Protein AF-A0A959CN66-F1 (afdb_monomer_lite)

Sequence (135 aa):
DDDPEVKNFVQAMFVYFFKITEFSVDQTMEIMEHLSKPVKKVAKSTYDRFVEMGLKEGLEKGMKEGMEKGMEKGMEKGMEKGMEKGMEKGDRRRSRIAVHNLHEKGFLVEEIAEALELSVEEVEKFLEEEKYSEE

Radius of gyration: 36.7 Å; chains: 1; bounding box: 71×30×89 Å

Structure (mmCIF, N/CA/C/O backbone):
data_AF-A0A959CN66-F1
#
_entry.id   AF-A0A959CN66-F1
#
loop_
_atom_site.group_PDB
_atom_site.id
_atom_site.type_symbol
_atom_site.label_atom_id
_atom_site.label_alt_id
_atom_site.label_comp_id
_atom_site.label_asym_id
_atom_site.label_entity_id
_atom_site.label_seq_id
_atom_site.pdbx_PDB_ins_code
_atom_site.Cartn_x
_atom_site.Cartn_y
_atom_site.Cartn_z
_atom_site.occupancy
_atom_site.B_iso_or_equiv
_atom_site.auth_seq_id
_atom_site.auth_comp_id
_atom_site.auth_asym_id
_atom_site.auth_atom_id
_atom_site.pdbx_PDB_model_num
ATOM 1 N N . ASP A 1 1 ? 37.991 -9.010 -36.228 1.00 51.78 1 ASP A N 1
ATOM 2 C CA . ASP A 1 1 ? 38.653 -7.875 -35.565 1.00 51.78 1 ASP A CA 1
ATOM 3 C C . ASP A 1 1 ? 37.809 -7.379 -34.402 1.00 51.78 1 ASP A C 1
ATOM 5 O O . ASP A 1 1 ? 36.736 -6.830 -34.623 1.00 51.78 1 ASP A O 1
ATOM 9 N N . ASP A 1 2 ? 38.237 -7.667 -33.170 1.00 67.44 2 ASP A N 1
ATOM 10 C CA . ASP A 1 2 ? 37.664 -7.118 -31.929 1.00 67.44 2 ASP A CA 1
ATOM 11 C C . ASP A 1 2 ? 38.485 -5.874 -31.525 1.00 67.44 2 ASP A C 1
ATOM 13 O O . ASP A 1 2 ? 39.156 -5.869 -30.495 1.00 67.44 2 ASP A O 1
ATOM 17 N N . ASP A 1 3 ? 38.485 -4.837 -32.370 1.00 80.50 3 ASP A N 1
ATOM 18 C CA . ASP A 1 3 ? 39.126 -3.557 -32.045 1.00 80.50 3 ASP A CA 1
ATOM 19 C C . ASP A 1 3 ? 38.299 -2.821 -30.962 1.00 80.50 3 ASP A C 1
ATOM 21 O O . ASP A 1 3 ? 37.122 -2.498 -31.199 1.00 80.50 3 ASP A O 1
ATOM 25 N N . PRO A 1 4 ? 38.864 -2.564 -29.764 1.00 82.69 4 PRO A N 1
ATOM 26 C CA . PRO A 1 4 ? 38.156 -1.900 -28.673 1.00 82.69 4 PRO A CA 1
ATOM 27 C C . PRO A 1 4 ? 37.686 -0.480 -29.009 1.00 82.69 4 PRO A C 1
ATOM 29 O O . PRO A 1 4 ? 36.637 -0.065 -28.515 1.00 82.69 4 PRO A O 1
ATOM 32 N N . GLU A 1 5 ? 38.417 0.264 -29.844 1.00 82.94 5 GLU A N 1
ATOM 33 C CA . GLU A 1 5 ? 38.069 1.646 -30.194 1.00 82.94 5 GLU A CA 1
ATOM 34 C C . GLU A 1 5 ? 36.831 1.684 -31.091 1.00 82.94 5 GLU A C 1
ATOM 36 O O . GLU A 1 5 ? 35.874 2.414 -30.817 1.00 82.94 5 GLU A O 1
ATOM 41 N N . VAL A 1 6 ? 36.794 0.812 -32.101 1.00 79.44 6 VAL A N 1
ATOM 42 C CA . VAL A 1 6 ? 35.640 0.662 -33.000 1.00 79.44 6 VAL A CA 1
ATOM 43 C C . VAL A 1 6 ? 34.411 0.198 -32.222 1.00 79.44 6 VAL A C 1
ATOM 45 O O . VAL A 1 6 ? 33.310 0.719 -32.420 1.00 79.44 6 VAL A O 1
ATOM 48 N N . LYS A 1 7 ? 34.587 -0.744 -31.289 1.00 83.62 7 LYS A N 1
ATOM 49 C CA . LYS A 1 7 ? 33.506 -1.205 -30.414 1.00 83.62 7 LYS A CA 1
ATOM 50 C C . LYS A 1 7 ? 32.943 -0.060 -29.574 1.00 83.62 7 LYS A C 1
ATOM 52 O O . LYS A 1 7 ? 31.729 0.131 -29.570 1.00 83.62 7 LYS A O 1
ATOM 57 N N . ASN A 1 8 ? 33.797 0.703 -28.896 1.00 87.69 8 ASN A N 1
ATOM 58 C CA . ASN A 1 8 ? 33.371 1.813 -28.044 1.00 87.69 8 ASN A CA 1
ATOM 59 C C . ASN A 1 8 ? 32.646 2.901 -28.849 1.00 87.69 8 ASN A C 1
ATOM 61 O O . ASN A 1 8 ? 31.622 3.416 -28.400 1.00 87.69 8 ASN A O 1
ATOM 65 N N . PHE A 1 9 ? 33.124 3.208 -30.057 1.00 86.31 9 PHE A N 1
ATOM 66 C CA . PHE A 1 9 ? 32.475 4.167 -30.949 1.00 86.31 9 PHE A CA 1
ATOM 67 C C . PHE A 1 9 ? 31.074 3.706 -31.377 1.00 86.31 9 PHE A C 1
ATOM 69 O O . PHE A 1 9 ? 30.104 4.454 -31.246 1.00 86.31 9 PHE A O 1
ATOM 76 N N . VAL A 1 10 ? 30.941 2.451 -31.822 1.00 83.62 10 VAL A N 1
ATOM 77 C CA . VAL A 1 10 ? 29.641 1.871 -32.196 1.00 83.62 10 VAL A CA 1
ATOM 78 C C . VAL A 1 10 ? 28.693 1.846 -30.999 1.00 83.62 10 VAL A C 1
ATOM 80 O O . VAL A 1 10 ? 27.524 2.190 -31.147 1.00 83.62 10 VAL A O 1
ATOM 83 N N . GLN A 1 11 ? 29.187 1.502 -29.806 1.00 85.94 11 GLN A N 1
ATOM 84 C CA . GLN A 1 11 ? 28.393 1.550 -28.578 1.00 85.94 11 GLN A CA 1
ATOM 85 C C . GLN A 1 11 ? 27.895 2.962 -28.280 1.00 85.94 11 GLN A C 1
ATOM 87 O O . GLN A 1 11 ? 26.706 3.132 -28.036 1.00 85.94 11 GLN A O 1
ATOM 92 N N . ALA A 1 12 ? 28.761 3.974 -28.338 1.00 87.31 12 ALA A N 1
ATOM 93 C CA . ALA A 1 12 ? 28.381 5.359 -28.072 1.00 87.31 12 ALA A CA 1
ATOM 94 C C . ALA A 1 12 ? 27.314 5.865 -29.057 1.00 87.31 12 ALA A C 1
ATOM 96 O O . ALA A 1 12 ? 26.317 6.451 -28.636 1.00 87.31 12 ALA A O 1
ATOM 97 N N . MET A 1 13 ? 27.482 5.574 -30.351 1.00 85.44 13 MET A N 1
ATOM 98 C CA . MET A 1 13 ? 26.493 5.909 -31.381 1.00 85.44 13 MET A CA 1
ATOM 99 C C . MET A 1 13 ? 25.158 5.207 -31.136 1.00 85.44 13 MET A C 1
ATOM 101 O O . MET A 1 13 ? 24.101 5.823 -31.250 1.00 85.44 13 MET A O 1
ATOM 105 N N . PHE A 1 14 ? 25.205 3.933 -30.754 1.00 84.31 14 PHE A N 1
ATOM 106 C CA . PHE A 1 14 ? 24.020 3.135 -30.475 1.00 84.31 14 PHE A CA 1
ATOM 107 C C . PHE A 1 14 ? 23.268 3.636 -29.232 1.00 84.31 14 PHE A C 1
ATOM 109 O O . PHE A 1 14 ? 22.054 3.810 -29.271 1.00 84.31 14 PHE A O 1
ATOM 116 N N . VAL A 1 15 ? 23.988 3.960 -28.153 1.00 83.44 15 VAL A N 1
ATOM 117 C CA . VAL A 1 15 ? 23.431 4.569 -26.932 1.00 83.44 15 VAL A CA 1
ATOM 118 C C . VAL A 1 15 ? 22.759 5.905 -27.250 1.00 83.44 15 VAL A C 1
ATOM 120 O O . VAL A 1 15 ? 21.648 6.171 -26.796 1.00 83.44 15 VAL A O 1
ATOM 123 N N . TYR A 1 16 ? 23.433 6.753 -28.030 1.00 85.38 16 TYR A N 1
ATOM 124 C CA . TYR A 1 16 ? 22.906 8.059 -28.407 1.00 85.38 16 TYR A CA 1
ATOM 125 C C . TYR A 1 16 ? 21.643 7.933 -29.263 1.00 85.38 16 TYR A C 1
ATOM 127 O O . TYR A 1 16 ? 20.661 8.612 -28.984 1.00 85.38 16 TYR A O 1
ATOM 135 N N . PHE A 1 17 ? 21.644 7.022 -30.239 1.00 83.00 17 PHE A N 1
ATOM 136 C CA . PHE A 1 17 ? 20.493 6.734 -31.092 1.00 83.00 17 PHE A CA 1
ATOM 137 C C . PHE A 1 17 ? 19.260 6.328 -30.273 1.00 83.00 17 PHE A C 1
ATOM 139 O O . PHE A 1 17 ? 18.240 7.002 -30.357 1.00 83.00 17 PHE A O 1
ATOM 146 N N . PHE A 1 18 ? 19.371 5.333 -29.385 1.00 78.69 18 PHE A N 1
ATOM 147 C CA . PHE A 1 18 ? 18.251 4.915 -28.523 1.00 78.69 18 PHE A CA 1
ATOM 148 C C . PHE A 1 18 ? 17.727 6.022 -27.616 1.00 78.69 18 PHE A C 1
ATOM 150 O O . PHE A 1 18 ? 16.546 6.045 -27.287 1.00 78.69 18 PHE A O 1
ATOM 157 N N . LYS A 1 19 ? 18.599 6.942 -27.197 1.00 78.62 19 LYS A N 1
ATOM 158 C CA . LYS A 1 19 ? 18.199 8.066 -26.353 1.00 78.62 19 LYS A CA 1
ATOM 159 C C . LYS A 1 19 ? 17.331 9.084 -27.100 1.00 78.62 19 LYS A C 1
ATOM 161 O O . LYS A 1 19 ? 16.542 9.770 -26.458 1.00 78.62 19 LYS A O 1
ATOM 166 N N . ILE A 1 20 ? 17.510 9.224 -28.414 1.00 80.62 20 ILE A N 1
ATOM 167 C CA . ILE A 1 20 ? 16.813 10.238 -29.221 1.00 80.62 20 ILE A CA 1
ATOM 168 C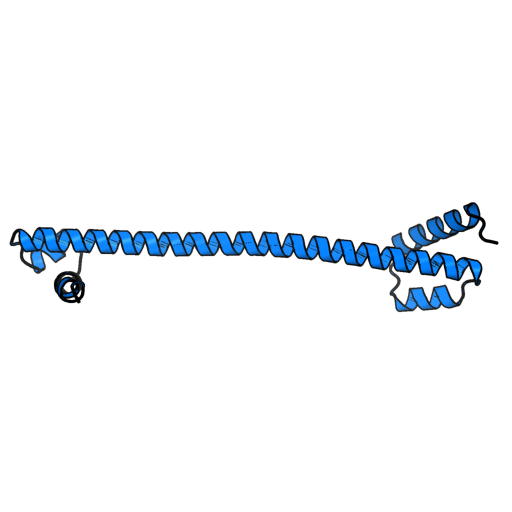 C . ILE A 1 20 ? 15.660 9.667 -30.053 1.00 80.62 20 ILE A C 1
ATOM 170 O O . ILE A 1 20 ? 14.826 10.437 -30.519 1.00 80.62 20 ILE A O 1
ATOM 174 N N . THR A 1 21 ? 15.614 8.349 -30.270 1.00 79.75 21 THR A N 1
ATOM 175 C CA . THR A 1 21 ? 14.587 7.696 -31.093 1.00 79.75 21 THR A CA 1
ATOM 176 C C . THR A 1 21 ? 13.570 6.936 -30.250 1.00 79.75 21 THR A C 1
ATOM 178 O O . THR A 1 21 ? 13.948 6.093 -29.441 1.00 79.75 21 THR A O 1
ATOM 181 N N . GLU A 1 22 ? 12.282 7.135 -30.521 1.00 78.69 22 GLU A N 1
ATOM 182 C CA . GLU A 1 22 ? 11.178 6.364 -29.930 1.00 78.69 22 GLU A CA 1
ATOM 183 C C . GLU A 1 22 ? 10.811 5.154 -30.806 1.00 78.69 22 GLU A C 1
ATOM 185 O O . GLU A 1 22 ? 9.690 5.032 -31.298 1.00 78.69 22 GLU A O 1
ATOM 190 N N . PHE A 1 23 ? 11.770 4.260 -31.062 1.00 82.06 23 PHE A N 1
ATOM 191 C CA . PHE A 1 23 ? 11.473 3.025 -31.788 1.00 82.06 23 PHE A CA 1
ATOM 192 C C . PHE A 1 23 ? 10.890 1.957 -30.870 1.00 82.06 23 PHE A C 1
ATOM 194 O O . PHE A 1 23 ? 11.349 1.752 -29.747 1.00 82.06 23 PHE A O 1
ATOM 201 N N . SER A 1 24 ? 9.907 1.222 -31.389 1.00 83.81 24 SER A N 1
ATOM 202 C CA . SER A 1 24 ? 9.462 -0.022 -30.765 1.00 83.81 24 SER A CA 1
ATOM 203 C C . SER A 1 24 ? 10.571 -1.082 -30.795 1.00 83.81 24 SER A C 1
ATOM 205 O O . SER A 1 24 ? 11.526 -1.007 -31.579 1.00 83.81 24 SER A O 1
ATOM 207 N N . VAL A 1 25 ? 10.429 -2.103 -29.944 1.00 81.31 25 VAL A N 1
ATOM 208 C CA . VAL A 1 25 ? 11.328 -3.268 -29.926 1.00 81.31 25 VAL A CA 1
ATOM 209 C C . VAL A 1 25 ? 11.386 -3.929 -31.305 1.00 81.31 25 VAL A C 1
ATOM 211 O O . VAL A 1 25 ? 12.470 -4.262 -31.778 1.00 81.31 25 VAL A O 1
ATOM 214 N N . ASP A 1 26 ? 10.246 -4.042 -31.984 1.00 85.94 26 ASP A N 1
ATOM 215 C CA . ASP A 1 26 ? 10.161 -4.672 -33.303 1.00 85.94 26 ASP A CA 1
ATOM 216 C C . ASP A 1 26 ? 10.936 -3.879 -34.363 1.00 85.94 26 ASP A C 1
ATOM 218 O O . ASP A 1 26 ? 11.773 -4.442 -35.069 1.00 85.94 26 ASP A O 1
ATOM 222 N N . GLN 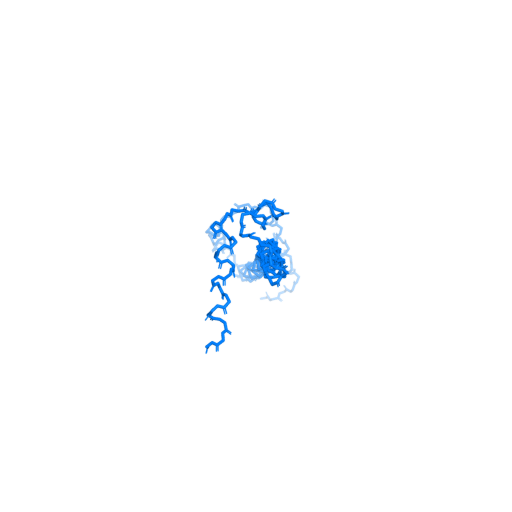A 1 27 ? 10.750 -2.555 -34.409 1.00 87.06 27 GLN A N 1
ATOM 223 C CA . GLN A 1 27 ? 11.488 -1.673 -35.327 1.00 87.06 27 GLN A CA 1
ATOM 224 C C . GLN A 1 27 ? 12.994 -1.703 -35.059 1.00 87.06 27 GLN A C 1
ATOM 226 O O . GLN A 1 27 ? 13.813 -1.699 -35.977 1.00 87.06 27 GLN A O 1
ATOM 231 N N . THR A 1 28 ? 13.370 -1.764 -33.786 1.00 84.94 28 THR A N 1
ATOM 232 C CA . THR A 1 28 ? 14.761 -1.905 -33.367 1.00 84.94 28 THR A CA 1
ATOM 233 C C . THR A 1 28 ? 15.375 -3.203 -33.899 1.00 84.94 28 THR A C 1
ATOM 235 O O . THR A 1 28 ? 16.485 -3.186 -34.438 1.00 84.94 28 THR A O 1
ATOM 238 N N . MET A 1 29 ? 14.666 -4.327 -33.768 1.00 84.88 29 MET A N 1
ATOM 239 C CA . MET A 1 29 ? 15.141 -5.630 -34.237 1.00 84.88 29 MET A CA 1
ATOM 240 C C . MET A 1 29 ? 15.258 -5.675 -35.760 1.00 84.88 29 MET A C 1
ATOM 242 O O . MET A 1 29 ? 16.249 -6.183 -36.286 1.00 84.88 29 MET A O 1
ATOM 246 N N . GLU A 1 30 ? 14.298 -5.082 -36.467 1.00 89.25 30 GLU A N 1
ATOM 247 C CA . GLU A 1 30 ? 14.328 -4.963 -37.924 1.00 89.25 30 GLU A CA 1
ATOM 248 C C . GLU A 1 30 ? 15.559 -4.179 -38.409 1.00 89.25 30 GLU A C 1
ATOM 250 O O . GLU A 1 30 ? 16.267 -4.621 -39.318 1.00 89.25 30 GLU A O 1
ATOM 255 N N . ILE A 1 31 ? 15.887 -3.057 -37.761 1.00 86.62 31 ILE A N 1
ATOM 256 C CA . ILE A 1 31 ? 17.094 -2.278 -38.075 1.00 86.62 31 ILE A CA 1
ATOM 257 C C . ILE A 1 31 ? 18.358 -3.102 -37.799 1.00 86.62 31 ILE A C 1
ATOM 259 O O . ILE A 1 31 ? 19.282 -3.111 -38.615 1.00 86.62 31 ILE A O 1
ATOM 263 N N . MET A 1 32 ? 18.406 -3.829 -36.676 1.00 85.31 32 MET A N 1
ATOM 264 C CA . MET A 1 32 ? 19.553 -4.673 -36.327 1.00 85.31 32 MET A CA 1
ATOM 265 C C . MET A 1 32 ? 19.817 -5.789 -37.343 1.00 85.31 32 MET A C 1
ATOM 267 O O . MET A 1 32 ? 20.975 -6.171 -37.530 1.00 85.31 32 MET A O 1
ATOM 271 N N . GLU A 1 33 ? 18.780 -6.326 -37.990 1.00 89.75 33 GLU A N 1
ATOM 272 C CA . GLU A 1 33 ? 18.924 -7.371 -39.011 1.00 89.75 33 GLU A CA 1
ATOM 273 C C . GLU A 1 33 ? 19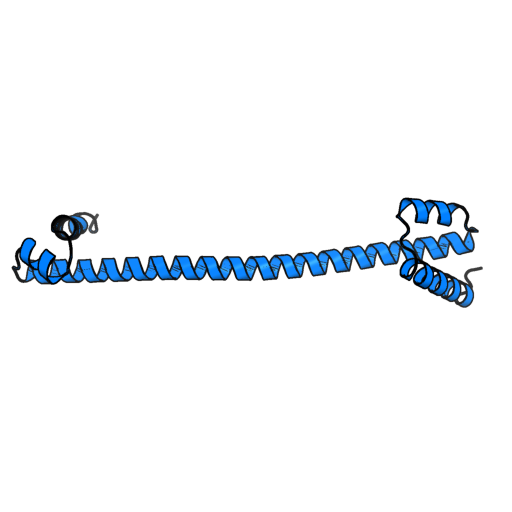.710 -6.900 -40.239 1.00 89.75 33 GLU A C 1
ATOM 275 O O . GLU A 1 33 ? 20.445 -7.686 -40.838 1.00 89.75 33 GLU A O 1
ATOM 280 N N . HIS A 1 34 ? 19.643 -5.608 -40.552 1.00 90.81 34 HIS A N 1
ATOM 281 C CA . HIS A 1 34 ? 20.328 -5.011 -41.697 1.00 90.81 34 HIS A CA 1
ATOM 282 C C . HIS A 1 34 ? 21.770 -4.569 -41.389 1.00 90.81 34 HIS A C 1
ATOM 284 O O . HIS A 1 34 ? 22.488 -4.115 -42.283 1.00 90.81 34 HIS A O 1
ATOM 290 N N . LEU A 1 35 ? 22.229 -4.704 -40.139 1.00 87.62 35 LEU A N 1
ATOM 291 C CA . LEU A 1 35 ? 23.589 -4.340 -39.741 1.00 87.62 35 LEU A CA 1
ATOM 292 C C . LEU A 1 35 ? 24.612 -5.400 -40.169 1.00 87.62 35 LEU A C 1
ATOM 294 O O . LEU A 1 35 ? 24.364 -6.608 -40.137 1.00 87.62 35 LEU A O 1
ATOM 298 N N . SER A 1 36 ? 25.829 -4.954 -40.490 1.00 90.88 36 SER A N 1
ATOM 299 C CA . SER A 1 36 ? 26.951 -5.864 -40.738 1.00 90.88 36 SER A CA 1
ATOM 300 C C . SER A 1 36 ? 27.259 -6.706 -39.493 1.00 90.88 36 SER A C 1
ATOM 302 O O . SER A 1 36 ? 27.082 -6.251 -38.362 1.00 90.88 36 SER A O 1
ATOM 304 N N . LYS A 1 37 ? 27.757 -7.939 -39.674 1.00 88.56 37 LYS A N 1
ATOM 305 C CA . LYS A 1 37 ? 28.011 -8.880 -38.560 1.00 88.56 37 LYS A CA 1
ATOM 306 C C . LYS A 1 37 ? 28.792 -8.270 -37.377 1.00 88.56 37 LYS A C 1
ATOM 308 O O . LYS A 1 37 ? 28.372 -8.505 -36.242 1.00 88.56 37 LYS A O 1
ATOM 313 N N . PRO A 1 38 ? 29.878 -7.493 -37.586 1.00 86.50 38 PRO A N 1
ATOM 314 C CA . PRO A 1 38 ? 30.619 -6.890 -36.477 1.00 86.50 38 PRO A CA 1
ATOM 315 C C . PRO A 1 38 ? 29.774 -5.882 -35.690 1.00 86.50 38 PRO A C 1
ATOM 317 O O . PRO A 1 38 ? 29.726 -5.938 -34.463 1.00 86.50 38 PRO A O 1
ATOM 320 N N . VAL A 1 39 ? 29.046 -5.010 -36.393 1.00 86.75 39 VAL A N 1
ATOM 321 C CA . VAL A 1 39 ? 28.203 -3.971 -35.785 1.00 86.75 39 VAL A CA 1
ATOM 322 C C . VAL A 1 39 ? 26.994 -4.599 -35.092 1.00 86.75 39 VAL A C 1
ATOM 324 O O . VAL A 1 39 ? 26.704 -4.256 -33.950 1.00 86.75 39 VAL A O 1
ATOM 327 N N . LYS A 1 40 ? 26.346 -5.587 -35.725 1.00 88.19 40 LYS A N 1
ATOM 328 C CA . LYS A 1 40 ? 25.199 -6.326 -35.176 1.00 88.19 40 LYS A CA 1
ATOM 329 C C . LYS A 1 40 ? 25.529 -6.989 -33.837 1.00 88.19 40 LYS A C 1
ATOM 331 O O . LYS A 1 40 ? 24.733 -6.912 -32.906 1.00 88.19 40 LYS A O 1
ATOM 336 N N . LYS A 1 41 ? 26.717 -7.598 -33.709 1.00 87.81 41 LYS A N 1
ATOM 337 C CA . LYS A 1 41 ? 27.187 -8.218 -32.454 1.00 87.81 41 LYS A CA 1
ATOM 338 C C . LYS A 1 41 ? 27.275 -7.187 -31.323 1.00 87.81 41 LYS A C 1
ATOM 340 O O . LYS A 1 41 ? 26.774 -7.432 -30.227 1.00 87.81 41 LYS A O 1
ATOM 345 N N . VAL A 1 42 ? 27.889 -6.034 -31.595 1.00 88.75 42 VAL A N 1
ATOM 346 C CA . VAL A 1 42 ? 28.065 -4.959 -30.607 1.00 88.75 42 VAL A CA 1
ATOM 347 C C . VAL A 1 42 ? 26.720 -4.324 -30.243 1.00 88.75 42 VAL A C 1
ATOM 349 O O . VAL A 1 42 ? 26.414 -4.206 -29.055 1.00 88.75 42 VAL A O 1
ATOM 352 N N . ALA A 1 43 ? 25.896 -3.993 -31.239 1.00 87.06 43 ALA A N 1
ATOM 353 C CA . ALA A 1 43 ? 24.553 -3.441 -31.068 1.00 87.06 43 ALA A CA 1
ATOM 354 C C . ALA A 1 43 ? 23.670 -4.348 -30.199 1.00 87.06 43 ALA A C 1
ATOM 356 O O . ALA A 1 43 ? 23.138 -3.892 -29.190 1.00 87.06 43 ALA A O 1
ATOM 357 N N . LYS A 1 44 ? 23.608 -5.650 -30.513 1.00 87.12 44 LYS A N 1
ATOM 358 C CA . LYS A 1 44 ? 22.826 -6.625 -29.742 1.00 87.12 44 LYS A CA 1
ATOM 359 C C . LYS A 1 44 ? 23.284 -6.708 -28.285 1.00 87.12 44 LYS A C 1
ATOM 361 O O . LYS A 1 44 ? 22.471 -6.547 -27.387 1.00 87.12 44 LYS A O 1
ATOM 366 N N . SER A 1 45 ? 24.590 -6.853 -28.040 1.00 89.19 45 SER A N 1
ATOM 367 C CA . SER A 1 45 ? 25.116 -6.913 -26.663 1.00 89.19 45 SER A CA 1
ATOM 368 C C . SER A 1 45 ? 24.844 -5.642 -25.849 1.00 89.19 45 SER A C 1
ATOM 370 O O . SER A 1 45 ? 24.688 -5.688 -24.632 1.00 89.19 45 SER A O 1
ATOM 372 N N . THR A 1 46 ? 24.791 -4.495 -26.528 1.00 88.38 46 THR A N 1
ATOM 373 C CA . THR A 1 46 ? 24.513 -3.199 -25.906 1.00 88.38 46 THR A CA 1
ATOM 374 C C . THR A 1 46 ? 23.028 -3.075 -25.581 1.00 88.38 46 THR A C 1
ATOM 376 O O . THR A 1 46 ? 22.684 -2.665 -24.477 1.00 88.38 46 THR A O 1
ATOM 379 N N . TYR A 1 47 ? 22.160 -3.487 -26.508 1.00 86.81 47 TYR A N 1
ATOM 380 C CA . TYR A 1 47 ? 20.717 -3.564 -26.300 1.00 86.81 47 TYR A CA 1
ATOM 381 C C . TYR A 1 47 ? 20.353 -4.494 -25.138 1.00 86.81 47 TYR A C 1
ATOM 383 O O . TYR A 1 47 ? 19.650 -4.065 -24.228 1.00 86.81 47 TYR A O 1
ATOM 391 N N . ASP A 1 48 ? 20.895 -5.716 -25.111 1.00 88.75 48 ASP A N 1
ATOM 392 C CA . ASP A 1 48 ? 20.634 -6.690 -24.042 1.00 88.75 48 ASP A CA 1
ATOM 393 C C . ASP A 1 48 ? 20.992 -6.106 -22.664 1.00 88.75 48 ASP A C 1
ATOM 395 O O . ASP A 1 48 ? 20.210 -6.196 -21.717 1.00 88.75 48 ASP A O 1
ATOM 399 N N . ARG A 1 49 ? 22.132 -5.404 -22.569 1.00 89.00 49 ARG A N 1
ATOM 400 C CA . ARG A 1 49 ? 22.545 -4.706 -21.344 1.00 89.00 49 ARG A CA 1
ATOM 401 C C . ARG A 1 49 ? 21.577 -3.585 -20.955 1.00 89.00 49 ARG A C 1
ATOM 403 O O . ARG A 1 49 ? 21.313 -3.399 -19.771 1.00 89.00 49 ARG A O 1
ATOM 410 N N . PHE A 1 50 ? 21.067 -2.816 -21.915 1.00 86.81 50 PHE A N 1
ATOM 411 C CA . PHE A 1 50 ? 20.073 -1.775 -21.636 1.00 86.81 50 PHE A CA 1
ATOM 412 C C . PHE A 1 50 ? 18.751 -2.350 -21.144 1.00 86.81 50 PHE A C 1
ATOM 414 O O . PHE A 1 50 ? 18.191 -1.820 -20.187 1.00 86.81 50 PHE A O 1
ATOM 421 N N . VAL A 1 51 ? 18.286 -3.444 -21.747 1.00 86.81 51 VAL A N 1
ATOM 422 C CA . VAL A 1 51 ? 17.087 -4.158 -21.295 1.00 86.81 51 VAL A CA 1
ATOM 423 C C . VAL A 1 51 ? 17.280 -4.671 -19.870 1.00 86.81 51 VAL A C 1
ATOM 425 O O . VAL A 1 51 ? 16.413 -4.457 -19.027 1.00 86.81 51 VAL A O 1
ATOM 428 N N . GLU A 1 52 ? 18.427 -5.282 -19.568 1.00 91.25 52 GLU A N 1
ATOM 429 C CA . GLU A 1 52 ? 18.744 -5.766 -18.221 1.00 91.25 52 GLU A CA 1
ATOM 430 C C . GLU A 1 52 ? 18.774 -4.627 -17.188 1.00 91.25 52 GLU A C 1
ATOM 432 O O . GLU A 1 52 ? 18.151 -4.732 -16.130 1.00 91.25 52 GLU A O 1
ATOM 437 N N . MET A 1 53 ? 19.450 -3.515 -17.500 1.00 89.38 53 MET A N 1
ATOM 438 C CA . MET A 1 53 ? 19.496 -2.341 -16.620 1.00 89.38 53 MET A CA 1
ATOM 439 C C . MET A 1 53 ? 18.104 -1.740 -16.412 1.00 89.38 53 MET A C 1
ATOM 441 O O . MET A 1 53 ? 17.725 -1.471 -15.274 1.00 89.38 53 MET A O 1
ATOM 445 N N . GLY A 1 54 ? 17.326 -1.577 -17.484 1.00 89.75 54 GLY A N 1
ATOM 446 C CA . GLY A 1 54 ? 15.967 -1.042 -17.417 1.00 89.75 54 GLY A CA 1
ATOM 447 C C . GLY A 1 54 ? 15.030 -1.930 -16.600 1.00 89.75 54 GLY A C 1
ATOM 448 O O . GLY A 1 54 ? 14.277 -1.424 -15.769 1.00 89.75 54 GLY A O 1
ATOM 449 N N . LEU A 1 55 ? 15.117 -3.254 -16.768 1.00 92.06 55 LEU A N 1
ATOM 450 C CA . LEU A 1 55 ? 14.347 -4.214 -15.978 1.00 92.06 55 LEU A CA 1
ATOM 451 C C . LEU A 1 55 ? 14.723 -4.137 -14.496 1.00 92.06 55 LEU A C 1
ATOM 453 O O . LEU A 1 55 ? 13.838 -4.084 -13.642 1.00 92.06 55 LEU A O 1
ATOM 457 N N . LYS A 1 56 ? 16.024 -4.098 -14.188 1.00 94.94 56 LYS A N 1
ATOM 458 C CA . LYS A 1 56 ? 16.518 -3.995 -12.813 1.00 94.94 56 LYS A CA 1
ATOM 459 C C . LYS A 1 56 ? 16.055 -2.702 -12.146 1.00 94.94 56 LYS A C 1
ATOM 461 O O . LYS A 1 56 ? 15.509 -2.754 -11.049 1.00 94.94 56 LYS A O 1
ATOM 466 N N . GLU A 1 57 ? 16.230 -1.561 -12.811 1.00 93.62 57 GLU A N 1
ATOM 467 C CA . GLU A 1 57 ? 15.782 -0.269 -12.288 1.00 93.62 57 GLU A CA 1
ATOM 468 C C . GLU A 1 57 ? 14.264 -0.213 -12.115 1.00 93.62 57 GLU A C 1
ATOM 470 O O . GLU A 1 57 ? 13.780 0.305 -11.110 1.00 93.62 57 GLU A O 1
ATOM 475 N N . GLY A 1 58 ? 13.508 -0.730 -13.087 1.00 96.00 58 GLY A N 1
ATOM 476 C CA . GLY A 1 58 ? 12.051 -0.768 -13.028 1.00 96.00 58 GLY A CA 1
ATOM 477 C C . GLY A 1 58 ? 11.549 -1.620 -11.864 1.00 96.00 58 GLY A C 1
ATOM 478 O O . GLY A 1 58 ? 10.662 -1.189 -11.128 1.00 96.00 58 GLY A O 1
ATOM 479 N N . LEU A 1 59 ? 12.156 -2.792 -11.653 1.00 96.00 59 LEU A N 1
ATOM 480 C CA . LEU A 1 59 ? 11.844 -3.671 -10.528 1.00 96.00 59 LEU A CA 1
ATOM 481 C C . LEU A 1 59 ? 12.189 -3.009 -9.189 1.00 96.00 59 LEU A C 1
ATOM 483 O O . LEU A 1 59 ? 11.367 -3.016 -8.278 1.00 96.00 59 LEU A O 1
ATOM 487 N N . GLU A 1 60 ? 13.375 -2.412 -9.073 1.00 96.31 60 GLU A N 1
ATOM 488 C CA . GLU A 1 60 ? 13.821 -1.751 -7.845 1.00 96.31 60 GLU A CA 1
ATOM 489 C C . GLU A 1 60 ? 12.924 -0.558 -7.488 1.00 96.31 60 GLU A C 1
ATOM 491 O O . GLU A 1 60 ? 12.447 -0.460 -6.356 1.00 96.31 60 GLU A O 1
ATOM 496 N N . LYS A 1 61 ? 12.624 0.311 -8.464 1.00 95.06 61 LYS A N 1
ATOM 497 C CA . LYS A 1 61 ? 11.712 1.452 -8.283 1.00 95.06 61 LYS A CA 1
ATOM 498 C C . LYS A 1 61 ? 10.307 0.979 -7.921 1.00 95.06 61 LYS A C 1
ATOM 500 O O . LYS A 1 61 ? 9.747 1.444 -6.932 1.00 95.06 61 LYS A O 1
ATOM 505 N N . GLY A 1 62 ? 9.765 0.017 -8.670 1.00 97.38 62 GLY A N 1
ATOM 506 C CA . GLY A 1 62 ? 8.429 -0.526 -8.429 1.00 97.38 62 GLY A CA 1
ATOM 507 C C . GLY A 1 62 ? 8.300 -1.189 -7.057 1.00 97.38 62 GLY A C 1
ATOM 508 O O . GLY A 1 62 ? 7.317 -0.961 -6.353 1.00 97.38 62 GLY A O 1
ATOM 509 N N . MET A 1 63 ? 9.309 -1.957 -6.639 1.00 96.94 63 MET A N 1
ATOM 510 C CA . MET A 1 63 ? 9.342 -2.591 -5.321 1.00 96.94 63 MET A CA 1
ATOM 511 C C . MET A 1 63 ? 9.450 -1.554 -4.204 1.00 96.94 63 MET A C 1
ATOM 513 O O . MET A 1 63 ? 8.698 -1.634 -3.234 1.00 96.94 63 MET A O 1
ATOM 517 N N . LYS A 1 64 ? 10.345 -0.568 -4.342 1.00 96.94 64 LYS A N 1
ATOM 518 C CA . LYS A 1 64 ? 10.522 0.492 -3.346 1.00 96.94 64 LYS A CA 1
ATOM 519 C C . LYS A 1 64 ? 9.241 1.303 -3.169 1.00 96.94 64 LYS A C 1
ATOM 521 O O . LYS A 1 64 ? 8.752 1.418 -2.051 1.00 96.94 64 LYS A O 1
ATOM 526 N N . GLU A 1 65 ? 8.666 1.799 -4.263 1.00 95.38 65 GLU A N 1
ATOM 527 C CA . GLU A 1 65 ? 7.423 2.570 -4.209 1.00 95.38 65 GLU A CA 1
ATOM 528 C C . GLU A 1 65 ? 6.250 1.743 -3.683 1.00 95.38 65 GLU A C 1
ATOM 530 O O . GLU A 1 65 ? 5.443 2.243 -2.899 1.00 95.38 65 GLU A O 1
ATOM 535 N N . GLY A 1 66 ? 6.136 0.485 -4.117 1.00 97.50 66 GLY A N 1
ATOM 536 C CA . GLY A 1 66 ? 5.082 -0.416 -3.665 1.00 97.50 66 GLY A CA 1
ATOM 537 C C . GLY A 1 66 ? 5.172 -0.697 -2.166 1.00 97.50 66 GLY A C 1
ATOM 538 O O . GLY A 1 66 ? 4.156 -0.659 -1.472 1.00 97.50 66 GLY A O 1
ATOM 539 N N . MET A 1 67 ? 6.385 -0.926 -1.658 1.00 96.94 67 MET A N 1
ATOM 540 C CA . MET A 1 67 ? 6.636 -1.167 -0.239 1.00 96.94 67 MET A CA 1
ATOM 541 C C . MET A 1 67 ? 6.381 0.084 0.604 1.00 96.94 67 MET A C 1
ATOM 543 O O . MET A 1 67 ? 5.691 -0.008 1.614 1.00 96.94 67 MET A O 1
ATOM 547 N N . GLU A 1 68 ? 6.880 1.245 0.178 1.00 96.62 68 GLU A N 1
ATOM 548 C CA . GLU A 1 68 ? 6.699 2.519 0.881 1.00 96.62 68 GLU A CA 1
ATOM 549 C C . GLU A 1 68 ? 5.213 2.890 0.978 1.00 96.62 68 GLU A C 1
ATOM 551 O O . GLU A 1 68 ? 4.675 3.021 2.078 1.00 96.62 68 GLU A O 1
ATOM 556 N N . LYS A 1 69 ? 4.506 2.913 -0.162 1.00 94.69 69 LYS A N 1
ATOM 557 C CA . LYS A 1 69 ? 3.063 3.206 -0.213 1.00 94.69 69 LYS A CA 1
ATOM 558 C C . LYS A 1 69 ? 2.236 2.171 0.552 1.00 94.69 69 LYS A C 1
ATOM 560 O O . LYS A 1 69 ? 1.208 2.510 1.138 1.00 94.69 69 LYS A O 1
ATOM 565 N N . GLY A 1 70 ? 2.634 0.899 0.501 1.00 97.19 70 GLY A N 1
ATOM 566 C CA . GLY A 1 70 ? 1.956 -0.184 1.210 1.00 97.19 70 GLY A CA 1
ATOM 567 C C . GLY A 1 70 ? 2.110 -0.070 2.726 1.00 97.19 70 GLY A C 1
ATOM 568 O O . GLY A 1 70 ? 1.126 -0.209 3.454 1.00 97.19 70 GLY A O 1
ATOM 569 N N . MET A 1 71 ? 3.323 0.224 3.194 1.00 96.81 71 MET A N 1
ATOM 570 C CA . MET A 1 71 ? 3.642 0.365 4.612 1.00 96.81 71 MET A CA 1
ATOM 571 C C . MET A 1 71 ? 2.985 1.605 5.218 1.00 96.81 71 MET A C 1
ATOM 573 O O . MET A 1 71 ? 2.355 1.487 6.265 1.00 96.81 71 MET A O 1
ATOM 577 N N . GLU A 1 72 ? 3.061 2.755 4.546 1.00 96.31 72 GLU A N 1
ATOM 578 C CA . GLU A 1 72 ? 2.439 4.005 4.997 1.00 96.31 72 GLU A CA 1
ATOM 579 C C . GLU A 1 72 ? 0.923 3.833 5.179 1.00 96.31 72 GLU A C 1
ATOM 581 O O . GLU A 1 72 ? 0.397 3.996 6.281 1.00 96.31 72 GLU A O 1
ATOM 586 N N . LYS A 1 73 ? 0.227 3.364 4.133 1.00 93.88 73 LYS A N 1
ATOM 587 C CA . LYS A 1 73 ? -1.227 3.130 4.182 1.00 93.88 73 LYS A CA 1
ATOM 588 C C . LYS A 1 73 ? -1.624 2.058 5.191 1.00 93.88 73 LYS A C 1
ATOM 590 O O . LYS A 1 73 ? -2.704 2.133 5.777 1.00 93.88 73 LYS A O 1
ATOM 595 N N . GLY A 1 74 ? -0.808 1.016 5.336 1.00 96.62 74 GLY A N 1
ATOM 596 C CA . GLY A 1 74 ? -1.052 -0.059 6.293 1.00 96.62 74 GLY A CA 1
ATOM 597 C C . GLY A 1 74 ? -0.930 0.427 7.735 1.00 96.62 74 GLY A C 1
ATOM 598 O O . GLY A 1 74 ? -1.791 0.122 8.559 1.00 96.62 74 GLY A O 1
ATOM 599 N N . MET A 1 75 ? 0.108 1.214 8.021 1.00 96.50 75 MET A N 1
ATOM 600 C CA . MET A 1 75 ? 0.383 1.754 9.348 1.00 96.50 75 MET A CA 1
ATOM 601 C C . MET A 1 75 ? -0.656 2.795 9.765 1.00 96.50 75 MET A C 1
ATOM 603 O O . MET A 1 75 ? -1.187 2.687 10.865 1.00 96.50 75 MET A O 1
ATOM 607 N N . GLU A 1 76 ? -1.003 3.736 8.885 1.00 95.81 76 GLU A N 1
ATOM 608 C CA . GLU A 1 76 ? -2.019 4.762 9.153 1.00 95.81 76 GLU A CA 1
ATOM 609 C C . GLU A 1 76 ? -3.371 4.125 9.508 1.00 95.81 76 GLU A C 1
ATOM 611 O O . GLU A 1 76 ? -3.897 4.327 10.604 1.00 95.81 76 GLU A O 1
ATOM 616 N N . LYS A 1 77 ? -3.879 3.235 8.643 1.00 93.56 77 LYS A N 1
ATOM 617 C CA . LYS A 1 77 ? -5.152 2.533 8.877 1.00 93.56 77 LYS A CA 1
ATOM 618 C C . LYS A 1 77 ? -5.113 1.617 10.095 1.00 93.56 77 LYS A C 1
ATOM 620 O O . LYS A 1 77 ? -6.132 1.430 10.760 1.00 93.56 77 LYS A O 1
ATOM 625 N N . GLY A 1 78 ? -3.975 0.970 10.339 1.00 96.56 78 GLY A N 1
ATOM 626 C CA . GLY A 1 78 ? -3.790 0.096 11.492 1.00 96.56 78 GLY A CA 1
ATOM 627 C C . GLY A 1 78 ? -3.815 0.880 12.801 1.00 96.56 78 GLY A C 1
ATOM 628 O O . GLY A 1 78 ? -4.481 0.467 13.749 1.00 96.56 78 GLY A O 1
ATOM 629 N N . MET A 1 79 ? -3.133 2.025 12.831 1.00 96.50 79 MET A N 1
ATOM 630 C CA . MET A 1 79 ? -3.042 2.896 13.997 1.00 96.50 79 MET A CA 1
ATOM 631 C C . MET A 1 79 ? -4.378 3.570 14.307 1.00 96.50 79 MET A C 1
ATOM 633 O O . MET A 1 79 ? -4.809 3.515 15.454 1.00 96.50 79 MET A O 1
ATOM 637 N N . GLU A 1 80 ? -5.065 4.120 13.304 1.00 95.56 80 GLU A N 1
ATOM 638 C CA . GLU A 1 80 ? -6.383 4.748 13.467 1.00 95.56 80 GLU A CA 1
ATOM 639 C C . GLU A 1 80 ? -7.398 3.760 14.062 1.00 95.56 80 GLU A C 1
ATOM 641 O O . GLU A 1 80 ? -7.942 3.986 15.144 1.00 95.56 80 GLU A O 1
ATOM 646 N N . LYS A 1 81 ? -7.558 2.587 13.431 1.00 93.56 81 LYS A N 1
ATOM 647 C CA . LYS A 1 81 ? -8.470 1.540 13.921 1.00 93.56 81 LYS A CA 1
ATOM 648 C C . LYS A 1 81 ? -8.066 0.992 15.285 1.00 93.56 81 LYS A C 1
ATOM 650 O O . LYS A 1 81 ? -8.925 0.589 16.067 1.00 93.56 81 LYS A O 1
ATOM 655 N N . GLY A 1 82 ? -6.764 0.885 15.543 1.00 95.88 82 GLY A N 1
ATOM 656 C CA . GLY A 1 82 ? -6.243 0.420 16.823 1.00 95.88 82 GLY A CA 1
ATOM 657 C C . GLY A 1 82 ? -6.549 1.404 17.949 1.00 95.88 82 GLY A C 1
ATOM 658 O O . GLY A 1 82 ? -6.986 0.987 19.021 1.00 95.88 82 GLY A O 1
ATOM 659 N N . MET A 1 83 ? -6.364 2.697 17.688 1.00 95.81 83 MET A N 1
ATOM 660 C CA . MET A 1 83 ? -6.606 3.772 18.644 1.00 95.81 83 MET A CA 1
ATOM 661 C C . MET A 1 83 ? -8.096 3.939 18.940 1.00 95.81 83 MET A C 1
ATOM 663 O O . MET A 1 83 ? -8.463 3.967 20.111 1.00 95.81 83 MET A O 1
ATOM 667 N N . GLU A 1 84 ? -8.951 3.955 17.915 1.00 95.44 84 GLU A N 1
ATOM 66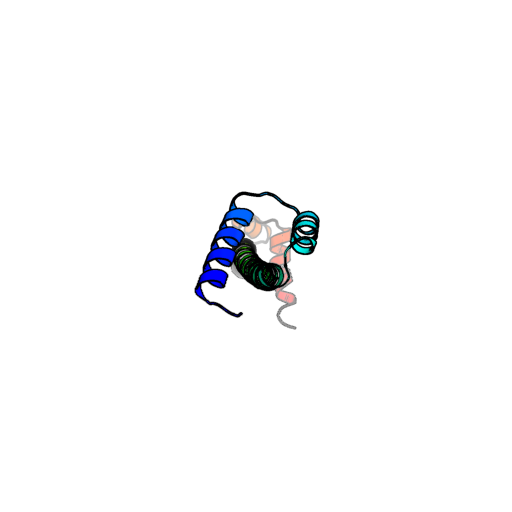8 C CA . GLU A 1 84 ? -10.409 4.049 18.070 1.00 95.44 84 GLU A CA 1
ATOM 669 C C . GLU A 1 84 ? -10.953 2.891 18.921 1.00 95.44 84 GLU A C 1
ATOM 671 O O . GLU A 1 84 ? -11.559 3.109 19.970 1.00 95.44 84 GLU A O 1
ATOM 676 N N . LYS A 1 85 ? -10.621 1.643 18.554 1.00 93.38 85 LYS A N 1
ATOM 677 C CA . LYS A 1 85 ? -11.027 0.456 19.326 1.00 93.38 85 LYS A CA 1
ATOM 678 C C . LYS A 1 85 ? -10.446 0.442 20.736 1.00 93.38 85 LYS A C 1
ATOM 680 O O . LYS A 1 85 ? -11.065 -0.097 21.652 1.00 93.38 85 LYS A O 1
ATOM 685 N N . GLY A 1 86 ? -9.226 0.946 20.908 1.00 94.50 86 GLY A N 1
ATOM 686 C CA . GLY A 1 86 ? -8.576 1.040 22.211 1.00 94.50 86 GLY A CA 1
ATOM 687 C C . GLY A 1 86 ? -9.287 2.031 23.130 1.00 94.50 86 GLY A C 1
ATOM 688 O O . GLY A 1 86 ? -9.544 1.707 24.289 1.00 94.50 86 GLY A O 1
ATOM 689 N N . MET A 1 87 ? -9.640 3.200 22.597 1.00 95.25 87 MET A N 1
ATOM 690 C CA . MET A 1 87 ? -10.352 4.254 23.314 1.00 95.25 87 MET A CA 1
ATOM 691 C C . MET A 1 87 ? -11.765 3.805 23.693 1.00 95.25 87 MET A C 1
ATOM 693 O O . MET A 1 87 ? -12.099 3.830 24.873 1.00 95.25 87 MET A O 1
ATOM 697 N N . GLU A 1 88 ? -12.529 3.250 22.748 1.00 94.06 88 GLU A N 1
ATOM 698 C CA . GLU A 1 88 ? -13.878 2.723 23.000 1.00 94.06 88 GLU A CA 1
ATOM 699 C C . GLU A 1 88 ? -13.875 1.627 24.081 1.00 94.06 88 GLU A C 1
ATOM 701 O O . GLU A 1 88 ? -14.671 1.654 25.021 1.00 94.06 88 GLU A O 1
ATOM 706 N N . LYS A 1 89 ? -12.929 0.676 24.011 1.00 92.25 89 LYS A N 1
ATOM 707 C CA . LYS A 1 89 ? -12.772 -0.356 25.051 1.00 92.25 89 LYS A CA 1
ATOM 708 C C . LYS A 1 89 ? -12.407 0.242 26.408 1.00 92.25 89 LYS A C 1
ATOM 710 O O . LYS A 1 89 ? -12.873 -0.258 27.433 1.00 92.25 89 LYS A O 1
ATOM 715 N N . GLY A 1 90 ? -11.552 1.262 26.423 1.00 93.38 90 GLY A N 1
ATOM 716 C CA . GLY A 1 90 ? -11.145 1.967 27.634 1.00 93.38 90 GLY A CA 1
ATOM 717 C C . GLY A 1 90 ? -12.311 2.700 28.292 1.00 93.38 90 GLY A C 1
ATOM 718 O O . GLY A 1 90 ? -12.507 2.571 29.501 1.00 93.38 90 GLY A O 1
ATOM 719 N N . ASP A 1 91 ? -13.107 3.409 27.499 1.00 93.38 91 ASP A N 1
ATOM 720 C CA . ASP A 1 91 ? -14.280 4.152 27.960 1.00 93.38 91 ASP A CA 1
ATOM 721 C C . ASP A 1 91 ? -15.367 3.202 28.450 1.00 93.38 91 ASP A C 1
ATOM 723 O O . ASP A 1 91 ? -15.787 3.311 29.599 1.00 93.38 91 ASP A O 1
ATOM 727 N N . ARG A 1 92 ? -15.692 2.158 27.677 1.00 92.69 92 ARG A N 1
ATOM 728 C CA . ARG A 1 92 ? -16.626 1.105 28.106 1.00 92.69 92 ARG A CA 1
ATOM 729 C C . ARG A 1 92 ? -16.193 0.451 29.419 1.00 92.69 92 ARG A C 1
ATOM 731 O O . ARG A 1 92 ? -17.021 0.207 30.292 1.00 92.69 92 ARG A O 1
ATOM 738 N N . ARG A 1 93 ? -14.894 0.167 29.588 1.00 91.81 93 ARG A N 1
ATOM 739 C CA . ARG A 1 93 ? -14.365 -0.399 30.840 1.00 91.81 93 ARG A CA 1
ATOM 740 C C . ARG A 1 93 ? -14.521 0.576 32.007 1.00 91.81 93 ARG A C 1
ATOM 742 O O . ARG A 1 93 ? -14.872 0.135 33.097 1.00 91.81 93 ARG A O 1
ATOM 749 N N . ARG A 1 94 ? -14.251 1.868 31.798 1.00 93.25 94 ARG A N 1
ATOM 750 C CA . ARG A 1 94 ? -14.413 2.900 32.831 1.00 93.25 94 ARG A CA 1
ATOM 751 C C . ARG A 1 94 ? -15.873 3.052 33.246 1.00 93.25 94 ARG A C 1
ATOM 753 O O . ARG A 1 94 ? -16.139 3.015 34.444 1.00 93.25 94 ARG A O 1
ATOM 760 N N . SER A 1 95 ? -16.791 3.138 32.285 1.00 93.94 95 SER A N 1
ATOM 761 C CA . SER A 1 95 ? -18.231 3.212 32.554 1.00 93.94 95 SER A CA 1
ATOM 762 C C . SER A 1 95 ? -18.714 1.995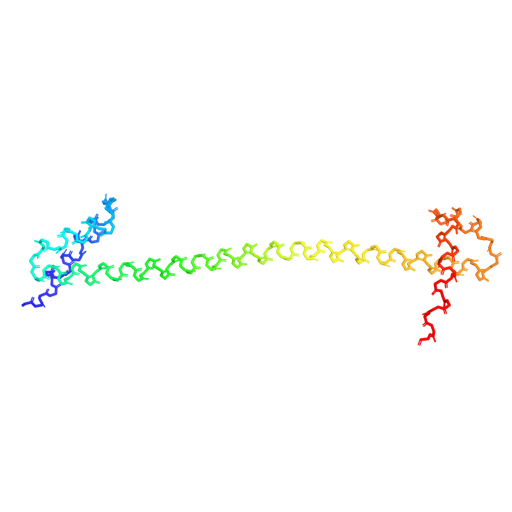 33.333 1.00 93.94 95 SER A C 1
ATOM 764 O O . SER A 1 95 ? -19.370 2.156 34.356 1.00 93.94 95 SER A O 1
ATOM 766 N N . ARG A 1 96 ? -18.289 0.785 32.941 1.00 93.69 96 ARG A N 1
ATOM 767 C CA . ARG A 1 96 ? -18.615 -0.441 33.681 1.00 93.69 96 ARG A CA 1
ATOM 768 C C . ARG A 1 96 ? -18.155 -0.370 35.141 1.00 93.69 96 ARG A C 1
ATOM 770 O O . ARG A 1 96 ? -18.947 -0.595 36.044 1.00 93.69 96 ARG A O 1
ATOM 777 N N . ILE A 1 97 ? -16.891 -0.015 35.388 1.00 93.94 97 ILE A N 1
ATOM 778 C CA . ILE A 1 97 ? -16.353 0.104 36.757 1.00 93.94 97 ILE A CA 1
ATOM 779 C C . ILE A 1 97 ? -17.149 1.131 37.578 1.00 93.94 97 ILE A C 1
ATOM 781 O O . ILE A 1 97 ? -17.419 0.901 38.755 1.00 93.94 97 ILE A O 1
ATOM 785 N N . ALA A 1 98 ? -17.525 2.261 36.975 1.00 95.12 98 ALA A N 1
ATOM 786 C CA . ALA A 1 98 ? -18.330 3.277 37.646 1.00 95.12 98 ALA A CA 1
ATOM 787 C C . ALA A 1 98 ? -19.725 2.751 38.023 1.00 95.12 98 ALA A C 1
ATOM 789 O O . ALA A 1 98 ? -20.150 2.967 39.157 1.00 95.12 98 ALA A O 1
ATOM 790 N N . VAL A 1 99 ? -20.383 2.016 37.118 1.00 96.50 99 VAL A N 1
ATOM 791 C CA . VAL A 1 99 ? -21.685 1.378 37.366 1.00 96.50 99 VAL A CA 1
ATOM 792 C C . VAL A 1 99 ? -21.625 0.446 38.577 1.00 96.50 99 VAL A C 1
ATOM 794 O O . VAL A 1 99 ? -22.398 0.641 39.513 1.00 96.50 99 VAL A O 1
ATOM 797 N N . HIS A 1 100 ? -20.676 -0.497 38.624 1.00 93.56 100 HIS A N 1
ATOM 798 C CA . HIS A 1 100 ? -20.568 -1.421 39.764 1.00 93.56 100 HIS A CA 1
ATOM 799 C C . HIS A 1 100 ? -20.279 -0.682 41.073 1.00 93.56 100 HIS A C 1
ATOM 801 O O . HIS A 1 100 ? -20.963 -0.906 42.065 1.00 93.56 100 HIS A O 1
ATOM 807 N N . ASN A 1 101 ? -19.338 0.268 41.068 1.00 94.44 101 ASN A N 1
ATOM 808 C CA . ASN A 1 101 ? -18.993 1.033 42.270 1.00 94.44 101 ASN A CA 1
ATOM 809 C C . ASN A 1 101 ? -20.177 1.829 42.844 1.00 94.44 101 ASN A C 1
ATOM 811 O O . ASN A 1 101 ? -20.226 2.065 44.051 1.00 94.44 101 ASN A O 1
ATOM 815 N N . LEU A 1 102 ? -21.082 2.326 41.995 1.00 95.56 102 LEU A N 1
ATOM 816 C CA . LEU A 1 102 ? -22.280 3.040 42.440 1.00 95.56 102 LEU A CA 1
ATOM 817 C C . LEU A 1 102 ? -23.366 2.063 42.900 1.00 95.56 102 LEU A C 1
ATOM 819 O O . LEU A 1 102 ? -23.965 2.277 43.952 1.00 95.56 102 LEU A O 1
ATOM 823 N N . HIS A 1 103 ? -23.555 0.957 42.186 1.00 95.00 103 HIS A N 1
ATOM 824 C CA . HIS A 1 103 ? -24.501 -0.084 42.579 1.00 95.00 103 HIS A CA 1
ATOM 825 C C . HIS A 1 103 ? -24.136 -0.708 43.939 1.00 95.00 103 HIS A C 1
ATOM 827 O O . HIS A 1 103 ? -24.988 -0.820 44.818 1.00 95.00 103 HIS A O 1
ATOM 833 N N . GLU A 1 104 ? -22.854 -1.005 44.186 1.00 92.75 104 GLU A N 1
ATOM 834 C CA . GLU A 1 104 ? -22.357 -1.488 45.487 1.00 92.75 104 GLU A CA 1
ATOM 835 C C . GLU A 1 104 ? -22.577 -0.486 46.630 1.00 92.75 104 GLU A C 1
ATOM 837 O O . GLU A 1 104 ? -22.723 -0.873 47.790 1.00 92.75 104 GLU A O 1
ATOM 842 N N . LYS A 1 105 ? -22.625 0.814 46.318 1.00 95.31 105 LYS A N 1
ATOM 843 C CA . LYS A 1 105 ? -22.934 1.878 47.286 1.00 95.31 105 LYS A CA 1
ATOM 844 C C . LYS A 1 105 ? -24.434 2.051 47.539 1.00 95.31 105 LYS A C 1
ATOM 846 O O . LYS A 1 105 ? -24.796 2.885 48.366 1.00 95.31 105 LYS A O 1
ATOM 851 N N . GLY A 1 106 ? -25.284 1.268 46.873 1.00 94.12 106 GLY A N 1
ATOM 852 C CA . GLY A 1 106 ? -26.731 1.243 47.078 1.00 94.12 106 GLY A CA 1
ATOM 853 C C . GLY A 1 106 ? -27.522 2.250 46.243 1.00 94.12 106 GLY A C 1
ATOM 854 O O . GLY A 1 106 ? -28.672 2.511 46.583 1.00 94.12 106 GLY A O 1
ATOM 855 N N . PHE A 1 107 ? -26.929 2.820 45.188 1.00 96.50 107 PHE A N 1
ATOM 856 C CA . PHE A 1 107 ? -27.664 3.653 44.229 1.00 96.50 107 PHE A CA 1
ATOM 857 C C . PHE A 1 107 ? -28.586 2.790 43.356 1.00 96.50 107 PHE A C 1
ATOM 859 O O . PHE A 1 107 ? -28.224 1.669 42.986 1.00 96.50 107 PHE A O 1
ATOM 866 N N . LEU A 1 108 ? -29.765 3.316 43.016 1.00 95.94 108 LEU A N 1
ATOM 867 C CA . LEU A 1 108 ? -30.717 2.660 42.119 1.00 95.94 108 LEU A CA 1
ATOM 868 C C . LEU A 1 108 ? -30.235 2.721 40.664 1.00 95.94 108 LEU A C 1
ATOM 870 O O . LEU A 1 108 ? -29.490 3.621 40.275 1.00 95.94 108 LEU A O 1
ATOM 874 N N . VAL A 1 109 ? -30.683 1.771 39.842 1.00 95.38 109 VAL A N 1
ATOM 875 C CA . VAL A 1 109 ? -30.282 1.654 38.428 1.00 95.38 109 VAL A CA 1
ATOM 876 C C . VAL A 1 109 ? -30.595 2.940 37.659 1.00 95.38 109 VAL A C 1
ATOM 878 O O . VAL A 1 109 ? -29.765 3.414 36.885 1.00 95.38 109 VAL A O 1
ATOM 881 N N . GLU A 1 110 ? -31.751 3.547 37.923 1.00 96.19 110 GLU A N 1
ATOM 882 C CA . GLU A 1 110 ? -32.190 4.792 37.297 1.00 96.19 110 GLU A CA 1
ATOM 883 C C . GLU A 1 110 ? -31.303 5.983 37.694 1.00 96.19 110 GLU A C 1
ATOM 885 O O . GLU A 1 110 ? -30.962 6.804 36.845 1.00 96.19 110 GLU A O 1
ATOM 890 N N . GLU A 1 111 ? -30.867 6.048 38.957 1.00 95.81 111 GLU A N 1
ATOM 891 C CA . GLU A 1 111 ? -29.970 7.100 39.460 1.00 95.81 111 GLU A CA 1
ATOM 892 C C . GLU A 1 111 ? -28.563 6.974 38.856 1.00 95.81 111 GLU A C 1
ATOM 894 O O . GLU A 1 111 ? -27.909 7.973 38.557 1.00 95.81 111 GLU A O 1
ATOM 899 N N . ILE A 1 112 ? -28.091 5.740 38.653 1.00 96.38 112 ILE A N 1
ATOM 900 C CA . ILE A 1 112 ? -26.799 5.451 38.017 1.00 96.38 112 ILE A CA 1
ATOM 901 C C . ILE A 1 112 ? -26.838 5.808 36.529 1.00 96.38 112 ILE A C 1
ATOM 903 O O . ILE A 1 112 ? -25.889 6.410 36.023 1.00 96.38 112 ILE A O 1
ATOM 907 N N . ALA A 1 113 ? -27.923 5.445 35.841 1.00 96.75 113 ALA A N 1
ATOM 908 C CA . ALA A 1 113 ? -28.138 5.762 34.433 1.00 96.75 113 ALA A CA 1
ATOM 909 C C . ALA A 1 113 ? -28.117 7.281 34.205 1.00 96.75 113 ALA A C 1
ATOM 911 O O . ALA A 1 113 ? -27.374 7.765 33.351 1.00 96.75 113 ALA A O 1
ATOM 912 N N . GLU A 1 114 ? -28.838 8.039 35.038 1.00 96.12 114 GLU A N 1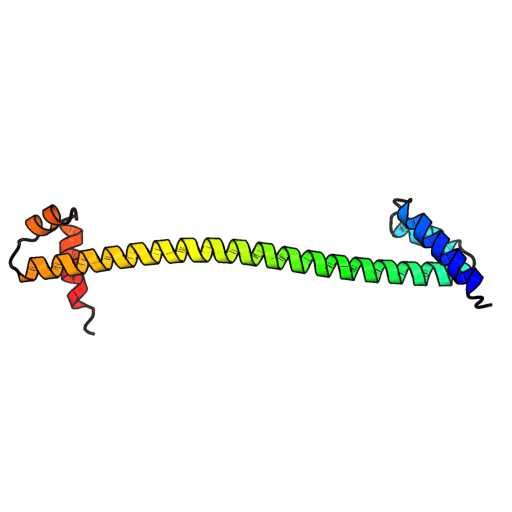
ATOM 913 C CA . GLU A 1 114 ? -28.829 9.503 34.997 1.00 96.12 114 GLU A CA 1
ATOM 914 C C . GLU A 1 114 ? -27.432 10.081 35.291 1.00 96.12 114 GLU A C 1
ATOM 916 O O . GLU A 1 114 ? -26.946 10.927 34.541 1.00 96.12 114 GLU A O 1
ATOM 921 N N . ALA A 1 115 ? -26.746 9.602 36.336 1.00 95.44 115 ALA A N 1
ATOM 922 C CA . ALA A 1 115 ? -25.450 10.144 36.757 1.00 95.44 115 ALA A CA 1
ATOM 923 C C . ALA A 1 115 ? -24.299 9.886 35.768 1.00 95.44 115 ALA A C 1
ATOM 925 O O . ALA A 1 115 ? -23.332 10.650 35.742 1.00 95.44 115 ALA A O 1
ATOM 926 N N . LEU A 1 116 ? -24.368 8.797 34.997 1.00 95.00 116 LEU A N 1
ATOM 927 C CA . LEU A 1 116 ? -23.338 8.404 34.031 1.00 95.00 116 LEU A CA 1
ATOM 928 C C . LEU A 1 116 ? -23.730 8.688 32.576 1.00 95.00 116 LEU A C 1
ATOM 930 O O . LEU A 1 116 ? -22.966 8.330 31.680 1.00 95.00 116 LEU A O 1
ATOM 934 N N . GLU A 1 117 ? -24.886 9.322 32.351 1.00 95.94 117 GLU A N 1
ATOM 935 C CA . GLU A 1 117 ? -25.455 9.582 31.021 1.00 95.94 117 GLU A CA 1
ATOM 936 C C . GLU A 1 117 ? -25.569 8.300 30.171 1.00 95.94 117 GLU A C 1
ATOM 938 O O . GLU A 1 117 ? -25.293 8.288 28.971 1.00 95.94 117 GLU A O 1
ATOM 943 N N . LEU A 1 118 ? -25.964 7.200 30.814 1.00 95.06 118 LEU A N 1
ATOM 944 C CA . LEU A 1 118 ? -26.189 5.897 30.190 1.00 95.06 118 LEU A CA 1
ATOM 945 C C . LEU A 1 118 ? -27.686 5.600 30.110 1.00 95.06 118 LEU A C 1
ATOM 947 O O . LEU A 1 118 ? -28.491 6.146 30.863 1.00 95.06 118 LEU A O 1
ATOM 951 N N . SER A 1 119 ? -28.068 4.688 29.223 1.00 96.81 119 SER A N 1
ATOM 952 C CA . SER A 1 119 ? -29.411 4.104 29.267 1.00 96.81 119 SER A CA 1
ATOM 953 C C . SER A 1 119 ? -29.553 3.123 30.437 1.00 96.81 119 SER A C 1
ATOM 955 O O . SER A 1 119 ? -28.577 2.501 30.865 1.00 96.81 119 SER A O 1
ATOM 957 N N . VAL A 1 120 ? -30.778 2.955 30.945 1.00 96.12 120 VAL A N 1
ATOM 958 C CA . VAL A 1 120 ? -31.082 1.954 31.985 1.00 96.12 120 VAL A CA 1
ATOM 959 C C . VAL A 1 120 ? -30.669 0.564 31.499 1.00 96.12 120 VAL A C 1
ATOM 961 O O . VAL A 1 120 ? -30.015 -0.176 32.228 1.00 96.12 120 VAL A O 1
ATOM 964 N N . GLU A 1 121 ? -30.926 0.261 30.227 1.00 95.44 121 GLU A N 1
ATOM 965 C CA . GLU A 1 121 ? -30.555 -0.998 29.589 1.00 95.44 121 GLU A CA 1
ATOM 966 C C . GLU A 1 121 ? -29.031 -1.219 29.549 1.00 95.44 121 GLU A C 1
ATOM 968 O O . GLU A 1 121 ? -28.557 -2.345 29.704 1.00 95.44 121 GLU A O 1
ATOM 973 N N . GLU A 1 122 ? -28.228 -0.169 29.342 1.00 94.12 122 GLU A N 1
ATOM 974 C CA . GLU A 1 122 ? -26.763 -0.269 29.391 1.00 94.12 122 GLU A CA 1
ATOM 975 C C . GLU A 1 122 ? -26.242 -0.517 30.804 1.00 94.12 122 GLU A C 1
ATOM 977 O O . GLU A 1 122 ? -25.300 -1.296 30.974 1.00 94.12 122 GLU A O 1
ATOM 982 N N . VAL A 1 123 ? -26.847 0.120 31.809 1.00 95.50 123 VAL A N 1
ATOM 983 C CA . VAL A 1 123 ? -26.510 -0.102 33.220 1.00 95.50 123 VAL A CA 1
ATOM 984 C C . VAL A 1 123 ? -26.854 -1.534 33.625 1.00 95.50 123 VAL A C 1
ATOM 986 O O . VAL A 1 123 ? -25.987 -2.232 34.149 1.00 95.50 123 VAL A O 1
ATOM 989 N N . GLU A 1 124 ? -28.063 -2.006 33.315 1.00 94.44 124 GLU A N 1
ATOM 990 C CA . GLU A 1 124 ? -28.482 -3.394 33.546 1.00 94.44 124 GLU A CA 1
ATOM 991 C C . GLU A 1 124 ? -27.535 -4.378 32.859 1.00 94.44 124 GLU A C 1
ATOM 993 O O . GLU A 1 124 ? -27.023 -5.299 33.493 1.00 94.44 124 GLU A O 1
ATOM 998 N N . LYS A 1 125 ? -27.198 -4.128 31.590 1.00 94.31 125 LYS A N 1
ATOM 999 C CA . LYS A 1 125 ? -26.241 -4.951 30.849 1.00 94.31 125 LYS A CA 1
ATOM 1000 C C . LYS A 1 125 ? -24.867 -4.993 31.517 1.00 94.31 125 LYS A C 1
ATOM 1002 O O . LYS A 1 125 ? -24.254 -6.057 31.567 1.00 94.31 125 LYS A O 1
ATOM 1007 N N . PHE A 1 126 ? -24.352 -3.866 32.008 1.00 93.56 126 PHE A N 1
ATOM 1008 C CA . PHE A 1 126 ? -23.074 -3.854 32.721 1.00 93.56 126 PHE A CA 1
ATOM 1009 C C . PHE A 1 126 ? -23.130 -4.669 34.017 1.00 93.56 126 PHE A C 1
ATOM 1011 O O . PHE A 1 126 ? -22.183 -5.404 34.286 1.00 93.56 126 PHE A O 1
ATOM 1018 N N . LEU A 1 127 ? -24.240 -4.608 34.756 1.00 91.50 127 LEU A N 1
ATOM 1019 C CA . LEU A 1 127 ? -24.461 -5.412 35.963 1.00 91.50 127 LEU A CA 1
ATOM 1020 C C . LEU A 1 127 ? -24.644 -6.912 35.656 1.00 91.50 127 LEU A C 1
ATOM 1022 O O . LEU A 1 127 ? -24.255 -7.761 36.455 1.00 91.50 127 LEU A O 1
ATOM 1026 N N . GLU A 1 128 ? -25.194 -7.266 34.492 1.00 88.06 128 GLU A N 1
ATOM 1027 C CA . GLU A 1 128 ? -25.332 -8.656 34.036 1.00 88.06 128 GLU A CA 1
ATOM 1028 C C . GLU A 1 128 ? -24.021 -9.265 33.514 1.00 88.06 128 GLU A C 1
ATOM 1030 O O . GLU A 1 128 ? -23.776 -10.458 33.716 1.00 88.06 128 GLU A O 1
ATOM 1035 N N . GLU A 1 129 ? -23.170 -8.465 32.856 1.00 78.81 129 GLU A N 1
ATOM 1036 C CA . GLU A 1 129 ? -21.882 -8.894 32.279 1.00 78.81 129 GLU A CA 1
ATOM 1037 C C . GLU A 1 129 ? -20.914 -9.471 33.344 1.00 78.81 129 GLU A C 1
ATOM 1039 O O . GLU A 1 129 ? -20.024 -10.248 32.998 1.00 78.81 129 GLU A O 1
ATOM 1044 N N . GLU A 1 130 ? -21.109 -9.166 34.632 1.00 61.84 130 GLU A N 1
ATOM 1045 C CA . GLU A 1 130 ? -20.319 -9.684 35.764 1.00 61.84 130 GLU A CA 1
ATOM 1046 C C . GLU A 1 130 ? -20.540 -11.188 36.023 1.00 61.84 130 GLU A C 1
ATOM 1048 O O . GLU A 1 130 ? -19.639 -11.881 36.491 1.00 61.84 130 GLU A O 1
ATOM 1053 N N . LYS A 1 131 ? -21.702 -11.738 35.635 1.00 52.12 131 LYS A N 1
ATOM 1054 C CA . LYS A 1 131 ? -22.035 -13.160 35.856 1.00 52.12 131 LYS A CA 1
ATOM 1055 C C . LYS A 1 131 ? -21.293 -14.141 34.944 1.00 52.12 131 LYS A C 1
ATOM 1057 O O . LYS A 1 131 ? -21.360 -15.339 35.191 1.00 52.12 131 LYS A O 1
ATOM 1062 N N . TYR A 1 132 ? -20.608 -13.665 33.903 1.00 49.56 132 TYR A N 1
ATOM 1063 C CA . TYR A 1 132 ? -20.015 -14.519 32.862 1.00 49.56 132 TYR A CA 1
ATOM 1064 C C . TYR A 1 132 ? -18.487 -14.403 32.746 1.00 49.56 132 TYR A C 1
ATOM 1066 O O . TYR A 1 132 ? -17.910 -14.939 31.803 1.00 49.56 132 TYR A O 1
ATOM 1074 N N . SER A 1 133 ? -17.818 -13.702 33.670 1.00 47.12 133 SER A N 1
ATOM 1075 C CA . SER A 1 133 ? -16.348 -13.609 33.701 1.00 47.12 133 SER A CA 1
ATOM 1076 C C . SER A 1 133 ? -15.667 -14.499 34.751 1.00 47.12 133 SER A C 1
ATOM 1078 O O . SER A 1 133 ? -14.445 -14.440 34.866 1.00 47.12 133 SER A O 1
ATOM 1080 N N . GLU A 1 134 ? -16.428 -15.309 35.498 1.00 43.56 134 GLU A N 1
ATOM 1081 C CA . GLU A 1 134 ? -15.908 -16.257 36.504 1.00 43.56 134 GLU A CA 1
ATOM 1082 C C . GLU A 1 134 ? -15.990 -17.752 36.100 1.00 43.56 134 GLU A C 1
ATOM 1084 O O . GLU A 1 134 ? -15.624 -18.606 36.906 1.00 43.56 134 GLU A O 1
ATOM 1089 N N . GLU A 1 135 ? -16.386 -18.090 34.864 1.00 33.97 135 GLU A N 1
ATOM 1090 C CA . GLU A 1 135 ? -16.306 -19.460 34.293 1.00 33.97 135 GLU A CA 1
ATOM 1091 C C . GLU A 1 135 ? -15.267 -19.558 33.165 1.00 33.97 135 GLU A C 1
ATOM 1093 O O . GLU A 1 135 ? -14.566 -20.597 33.100 1.00 33.97 135 GLU A O 1
#

Foldseek 3Di:
DVDPVVLVVLLVVLVVCVVPDPDDPVRLVVVLVPDDPVSSVSNVVSVVVVVVVCVVVVVVVCVVVCVVVVCVVCCVVVVVVVVVVVVVVVVLVVLLVQLVVVVVVPDDLVRSCVVSVHDSVSSVVSVVVVVPPPD

Secondary structure (DSSP, 8-state):
---HHHHHHHHHHHHHHHHH----HHHHHHHHHTS-HHHHHHHHHHHHHHHHHHHHHHHHHHHHHHHHHHHHHHHHHHHHHHHHHHHHHHHHHHHHHHHHHHHHTT--HHHHHHHHT--HHHHHHHHHHGGGS--

pLDDT: mean 88.68, std 11.05, range [33.97, 97.5]